Protein AF-A0A1V5IB07-F1 (afdb_monomer)

Structure (mmCIF, N/CA/C/O backbone):
data_AF-A0A1V5IB07-F1
#
_entry.id   AF-A0A1V5IB07-F1
#
loop_
_atom_site.group_PDB
_atom_site.id
_atom_site.type_symbol
_atom_site.label_atom_id
_atom_site.label_alt_id
_atom_site.label_comp_id
_atom_site.label_asym_id
_atom_site.label_entity_id
_atom_site.label_seq_id
_atom_site.pdbx_PDB_ins_code
_atom_site.Cartn_x
_atom_site.Cartn_y
_atom_site.Cartn_z
_atom_site.occupancy
_atom_site.B_iso_or_equiv
_atom_site.auth_seq_id
_atom_site.auth_comp_id
_atom_site.auth_asym_id
_atom_site.auth_atom_id
_atom_site.pdbx_PDB_model_num
ATOM 1 N N . MET A 1 1 ? -59.200 -17.065 80.908 1.00 49.97 1 MET A N 1
ATOM 2 C CA . MET A 1 1 ? -57.944 -17.801 80.635 1.00 49.97 1 MET A CA 1
ATOM 3 C C . MET A 1 1 ? -57.754 -18.055 79.142 1.00 49.97 1 MET A C 1
ATOM 5 O O . MET A 1 1 ? -56.824 -17.485 78.601 1.00 49.97 1 MET A O 1
ATOM 9 N N . ARG A 1 2 ? -58.654 -18.769 78.442 1.00 57.94 2 ARG A N 1
ATOM 10 C CA . ARG A 1 2 ? -58.495 -19.052 76.993 1.00 57.94 2 ARG A CA 1
ATOM 11 C C . ARG A 1 2 ? -58.503 -17.827 76.060 1.00 57.94 2 ARG A C 1
ATOM 13 O O . ARG A 1 2 ? -57.745 -17.806 75.104 1.00 57.94 2 ARG A O 1
ATOM 20 N N . GLU A 1 3 ? -59.315 -16.803 76.335 1.00 58.53 3 GLU A N 1
ATOM 21 C CA . GLU A 1 3 ? -59.321 -15.558 75.534 1.00 58.53 3 GLU A CA 1
ATOM 22 C C . GLU A 1 3 ? -58.030 -14.744 75.687 1.00 58.53 3 GLU A C 1
ATOM 24 O O . GLU A 1 3 ? -57.487 -14.262 74.700 1.00 58.53 3 GLU A O 1
ATOM 29 N N . GLN A 1 4 ? -57.484 -14.664 76.905 1.00 58.88 4 GLN A N 1
ATOM 30 C CA . GLN A 1 4 ? -56.206 -13.990 77.150 1.00 58.88 4 GLN A CA 1
ATOM 31 C C . GLN A 1 4 ? -55.027 -14.732 76.508 1.00 58.88 4 GLN A C 1
ATOM 33 O O . GLN A 1 4 ? -54.102 -14.086 76.029 1.00 58.88 4 GLN A O 1
ATOM 38 N N . GLU A 1 5 ? -55.051 -16.069 76.470 1.00 56.44 5 GLU A N 1
ATOM 39 C CA . GLU A 1 5 ? -54.041 -16.869 75.762 1.00 56.44 5 GLU A CA 1
ATOM 40 C C . GLU A 1 5 ? -54.110 -16.660 74.245 1.00 56.44 5 GLU A C 1
ATOM 42 O O . GLU A 1 5 ? -53.068 -16.459 73.626 1.00 56.44 5 GLU A O 1
ATOM 47 N N . ALA A 1 6 ? -55.314 -16.607 73.664 1.00 63.84 6 ALA A N 1
ATOM 48 C CA . ALA A 1 6 ? -55.508 -16.338 72.241 1.00 63.84 6 ALA A CA 1
ATOM 49 C C . ALA A 1 6 ? -55.054 -14.921 71.843 1.00 63.84 6 ALA A C 1
ATOM 51 O O . ALA A 1 6 ? -54.370 -14.766 70.835 1.00 63.84 6 ALA A O 1
ATOM 52 N N . GLU A 1 7 ? -55.347 -13.893 72.647 1.00 64.88 7 GLU A N 1
ATOM 53 C CA . GLU A 1 7 ? -54.841 -12.529 72.419 1.00 64.88 7 GLU A CA 1
ATOM 54 C C . GLU A 1 7 ? -53.311 -12.438 72.563 1.00 64.88 7 GLU A C 1
ATOM 56 O O . GLU A 1 7 ? -52.647 -11.749 71.783 1.00 64.88 7 GLU A O 1
ATOM 61 N N . LEU A 1 8 ? -52.719 -13.158 73.526 1.00 60.97 8 LEU A N 1
ATOM 62 C CA . LEU A 1 8 ? -51.262 -13.256 73.691 1.00 60.97 8 LEU A CA 1
ATOM 63 C C . LEU A 1 8 ? -50.593 -13.975 72.514 1.00 60.97 8 LEU A C 1
ATOM 65 O O . LEU A 1 8 ? -49.502 -13.581 72.092 1.00 60.97 8 LEU A O 1
ATOM 69 N N . GLU A 1 9 ? -51.226 -15.017 71.985 1.00 61.75 9 GLU A N 1
ATOM 70 C CA . GLU A 1 9 ? -50.755 -15.780 70.830 1.00 61.75 9 GLU A CA 1
ATOM 71 C C . GLU A 1 9 ? -50.864 -14.953 69.544 1.00 61.75 9 GLU A C 1
ATOM 73 O O . GLU A 1 9 ? -49.896 -14.873 68.789 1.00 61.75 9 GLU A O 1
ATOM 78 N N . GLN A 1 10 ? -51.949 -14.191 69.379 1.00 68.38 10 GLN A N 1
ATOM 79 C CA . GLN A 1 10 ? -52.108 -13.217 68.298 1.00 68.38 10 GLN A CA 1
ATOM 80 C C . GLN A 1 10 ? -51.043 -12.108 68.369 1.00 68.38 10 GLN A C 1
ATOM 82 O O . GLN A 1 10 ? -50.478 -11.716 67.350 1.00 68.38 10 GLN A O 1
ATOM 87 N N . ASN A 1 11 ? -50.677 -11.647 69.569 1.00 73.25 11 ASN A N 1
ATOM 88 C CA . ASN A 1 11 ? -49.609 -10.660 69.761 1.00 73.25 11 ASN A CA 1
ATOM 89 C C . ASN A 1 11 ? -48.216 -11.225 69.415 1.00 73.25 11 ASN A C 1
ATOM 91 O O . ASN A 1 11 ? -47.376 -10.526 68.840 1.00 73.25 11 ASN A O 1
ATOM 95 N N . LYS A 1 12 ? -47.968 -12.505 69.726 1.00 78.38 12 LYS A N 1
ATOM 96 C CA . LYS A 1 12 ? -46.735 -13.212 69.343 1.00 78.38 12 LYS A CA 1
ATOM 97 C C . LYS A 1 12 ? -46.659 -13.432 67.834 1.00 78.38 12 LYS A C 1
ATOM 99 O O . LYS A 1 12 ? -45.626 -13.134 67.240 1.00 78.38 12 LYS A O 1
ATOM 104 N N . GLU A 1 13 ? -47.737 -13.887 67.205 1.00 82.06 13 GLU A N 1
ATOM 105 C CA . GLU A 1 13 ? -47.784 -14.137 65.763 1.00 82.06 13 GLU A CA 1
ATOM 106 C C . GLU A 1 13 ? -47.638 -12.836 64.957 1.00 82.06 13 GLU A C 1
ATOM 108 O O . GLU A 1 13 ? -46.890 -12.780 63.978 1.00 82.06 13 GLU A O 1
ATOM 113 N N . VAL A 1 14 ? -48.275 -11.750 65.412 1.00 81.31 14 VAL A N 1
ATOM 114 C CA . VAL A 1 14 ? -48.109 -10.409 64.834 1.00 81.31 14 VAL A CA 1
ATOM 115 C C . VAL A 1 14 ? -46.674 -9.914 65.010 1.00 81.31 14 VAL A C 1
ATOM 117 O O . VAL A 1 14 ? -46.093 -9.422 64.044 1.00 81.31 14 VAL A O 1
ATOM 120 N N . LYS A 1 15 ? -46.050 -10.094 66.184 1.00 83.31 15 LYS A N 1
ATOM 121 C CA . LYS A 1 15 ? -44.628 -9.753 66.376 1.00 83.31 15 LYS A CA 1
ATOM 122 C C . LYS A 1 15 ? -43.719 -10.508 65.408 1.00 83.31 15 LYS A C 1
ATOM 124 O O . LYS A 1 15 ? -42.868 -9.870 64.795 1.00 83.31 15 LYS A O 1
ATOM 129 N N . VAL A 1 16 ? -43.926 -11.814 65.225 1.00 88.19 16 VAL A N 1
ATOM 130 C CA . VAL A 1 16 ? -43.141 -12.644 64.291 1.00 88.19 16 VAL A CA 1
ATOM 131 C C . VAL A 1 16 ? -43.330 -12.190 62.839 1.00 88.19 16 VAL A C 1
ATOM 133 O O . VAL A 1 16 ? -42.355 -12.060 62.096 1.00 88.19 16 VAL A O 1
ATOM 136 N N . LYS A 1 17 ? -44.566 -11.885 62.424 1.00 87.06 17 LYS A N 1
ATOM 137 C CA . LYS A 1 17 ? -44.850 -11.358 61.077 1.00 87.06 17 LYS A CA 1
ATOM 138 C C . LYS A 1 17 ? -44.228 -9.975 60.864 1.00 87.06 17 LYS A C 1
ATOM 140 O O . LYS A 1 17 ? -43.686 -9.716 59.794 1.00 87.06 17 LYS A O 1
ATOM 145 N N . VAL A 1 18 ? -44.229 -9.105 61.876 1.00 86.06 18 VAL A N 1
ATOM 146 C CA . VAL A 1 18 ? -43.591 -7.777 61.814 1.00 86.06 18 VAL A CA 1
ATOM 147 C C . VAL A 1 18 ? -42.065 -7.880 61.736 1.00 86.06 18 VAL A C 1
ATOM 149 O O . VAL A 1 18 ? -41.453 -7.145 60.958 1.00 86.06 18 VAL A O 1
ATOM 152 N N . THR A 1 19 ? -41.434 -8.787 62.490 1.00 88.62 19 THR A N 1
ATOM 153 C CA . THR A 1 19 ? -39.984 -9.025 62.379 1.00 88.62 19 THR A CA 1
ATOM 154 C C . THR A 1 19 ? -39.625 -9.612 61.019 1.00 88.62 19 THR A C 1
ATOM 156 O O . THR A 1 19 ? -38.733 -9.088 60.361 1.00 88.62 19 THR A O 1
ATOM 159 N N . SER A 1 20 ? -40.388 -10.597 60.534 1.00 91.06 20 SER A N 1
ATOM 160 C CA . SER A 1 20 ? -40.193 -11.182 59.202 1.00 91.06 20 SER A CA 1
ATOM 161 C C . SER A 1 20 ? -40.363 -10.148 58.081 1.00 91.06 20 SER A C 1
ATOM 163 O O . SER A 1 20 ? -39.531 -10.071 57.180 1.00 91.06 20 SER A O 1
ATOM 165 N N . ALA A 1 21 ? -41.379 -9.283 58.163 1.00 89.56 21 ALA A N 1
ATOM 166 C CA . ALA A 1 21 ? -41.574 -8.196 57.207 1.00 89.56 21 ALA A CA 1
ATOM 167 C C . ALA A 1 21 ? -40.411 -7.190 57.230 1.00 89.56 21 ALA A C 1
ATOM 169 O O . ALA A 1 21 ? -39.992 -6.715 56.175 1.00 89.56 21 ALA A O 1
ATOM 170 N N . ARG A 1 22 ? -39.855 -6.880 58.410 1.00 91.06 22 ARG A N 1
ATOM 171 C CA . ARG A 1 22 ? -38.650 -6.042 58.536 1.00 91.06 22 ARG A CA 1
ATOM 172 C C . ARG A 1 22 ? -37.418 -6.703 57.922 1.00 91.06 22 ARG A C 1
ATOM 174 O O . ARG A 1 22 ? -36.684 -6.019 57.213 1.00 91.06 22 ARG A O 1
ATOM 181 N N . ASP A 1 23 ? -37.218 -7.997 58.146 1.00 92.81 23 ASP A N 1
ATOM 182 C CA . ASP A 1 23 ? -36.092 -8.744 57.580 1.00 92.81 23 ASP A CA 1
ATOM 183 C C . ASP A 1 23 ? -36.178 -8.834 56.056 1.00 92.81 23 ASP A C 1
ATOM 185 O O . ASP A 1 23 ? -35.195 -8.551 55.373 1.00 92.81 23 ASP A O 1
ATOM 189 N N . LEU A 1 24 ? -37.363 -9.118 55.509 1.00 93.50 24 LEU A N 1
ATOM 190 C CA . LEU A 1 24 ? -37.606 -9.092 5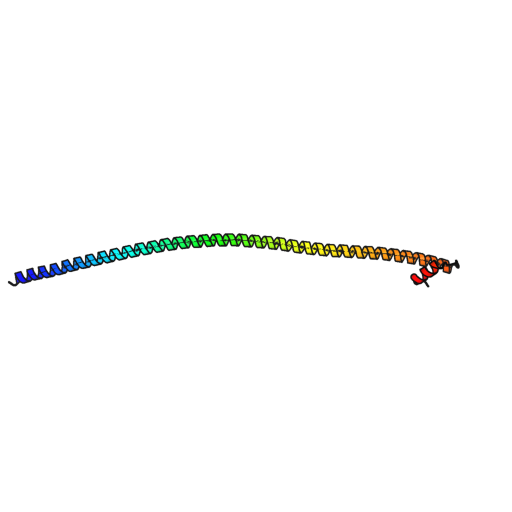4.065 1.00 93.50 24 LEU A CA 1
ATOM 191 C C . LEU A 1 24 ? -37.361 -7.701 53.478 1.00 93.50 24 LEU A C 1
ATOM 193 O O . LEU A 1 24 ? -36.759 -7.576 52.415 1.00 93.50 24 LEU A O 1
ATOM 197 N N . ARG A 1 25 ? -37.767 -6.637 54.183 1.00 93.19 25 ARG A N 1
ATOM 198 C CA . ARG A 1 25 ? -37.508 -5.259 53.748 1.00 93.19 25 ARG A CA 1
ATOM 199 C C . ARG A 1 25 ? -36.015 -4.933 53.751 1.00 93.19 25 ARG A C 1
ATOM 201 O O . ARG A 1 25 ? -35.544 -4.275 52.831 1.00 93.19 25 ARG A O 1
ATOM 208 N N . ARG A 1 26 ? -35.267 -5.415 54.749 1.00 94.81 26 ARG A N 1
ATOM 209 C CA . ARG A 1 26 ? -33.805 -5.272 54.805 1.00 94.81 26 ARG A CA 1
ATOM 210 C C . ARG A 1 26 ? -33.134 -6.011 53.650 1.00 94.81 26 ARG A C 1
ATOM 212 O O . ARG A 1 26 ? -32.316 -5.415 52.958 1.00 94.81 26 ARG A O 1
ATOM 219 N N . GLN A 1 27 ? -33.525 -7.260 53.400 1.00 94.50 27 GLN A N 1
ATOM 220 C CA . GLN A 1 27 ? -33.013 -8.051 52.279 1.00 94.50 27 GLN A CA 1
ATOM 221 C C . GLN A 1 27 ? -33.333 -7.396 50.931 1.00 94.50 27 GLN A C 1
ATOM 223 O O . GLN A 1 27 ? -32.462 -7.318 50.071 1.00 94.50 27 GLN A O 1
ATOM 228 N N . ALA A 1 28 ? -34.545 -6.862 50.755 1.00 94.06 28 ALA A N 1
ATOM 229 C CA . ALA A 1 28 ? -34.918 -6.135 49.545 1.00 94.06 28 ALA A CA 1
ATOM 230 C C . ALA A 1 28 ? -34.042 -4.889 49.332 1.00 94.06 28 ALA A C 1
ATOM 232 O O . ALA A 1 28 ? -33.565 -4.669 48.221 1.00 94.06 28 ALA A O 1
ATOM 233 N N . SER A 1 29 ? -33.770 -4.112 50.387 1.00 94.44 29 SER A N 1
ATOM 234 C CA . SER A 1 29 ? -32.861 -2.961 50.307 1.00 94.44 29 SER A CA 1
ATOM 235 C C . SER A 1 29 ? -31.418 -3.366 49.989 1.00 94.44 29 SER A C 1
ATOM 237 O O . SER A 1 29 ? -30.782 -2.723 49.158 1.00 94.44 29 SER A O 1
ATOM 239 N N . GLU A 1 30 ? -30.900 -4.437 50.599 1.00 95.44 30 GLU A N 1
ATOM 240 C CA . GLU A 1 30 ? -29.555 -4.958 50.303 1.00 95.44 30 GLU A CA 1
ATOM 241 C C . GLU A 1 30 ? -29.443 -5.446 48.852 1.00 95.44 30 GLU A C 1
ATOM 243 O O . GLU A 1 30 ? -28.458 -5.164 48.170 1.00 95.44 30 GLU A O 1
ATOM 248 N N . MET A 1 31 ? -30.463 -6.148 48.353 1.00 95.19 31 MET A N 1
ATOM 249 C CA . MET A 1 31 ? -30.511 -6.602 46.963 1.00 95.19 31 MET A CA 1
ATOM 250 C C . MET A 1 31 ? -30.628 -5.430 45.993 1.00 95.19 31 MET A C 1
ATOM 252 O O . MET A 1 31 ? -29.942 -5.423 44.973 1.00 95.19 31 MET A O 1
ATOM 256 N N . HIS A 1 32 ? -31.433 -4.417 46.316 1.00 95.31 32 HIS A N 1
ATOM 257 C CA . HIS A 1 32 ? -31.522 -3.216 45.495 1.00 95.31 32 HIS A CA 1
ATOM 258 C C . HIS A 1 32 ? -30.173 -2.496 45.419 1.00 95.31 32 HIS A C 1
ATOM 260 O O . HIS A 1 32 ? -29.748 -2.157 44.318 1.00 95.31 32 HIS A O 1
ATOM 266 N N . ALA A 1 33 ? -29.476 -2.324 46.547 1.00 96.19 33 ALA A N 1
ATOM 267 C CA . ALA A 1 33 ? -28.153 -1.704 46.571 1.00 96.19 33 ALA A CA 1
ATOM 268 C C . ALA A 1 33 ? -27.155 -2.457 45.675 1.00 96.19 33 ALA A C 1
ATOM 270 O O . ALA A 1 33 ? -26.479 -1.837 44.858 1.00 96.19 33 ALA A O 1
ATOM 271 N N . LYS A 1 34 ? -27.135 -3.796 45.751 1.00 96.56 34 LYS A N 1
ATOM 272 C CA . LYS A 1 34 ? -26.289 -4.639 44.888 1.00 96.56 34 LYS A CA 1
ATOM 273 C C . LYS A 1 34 ? -26.638 -4.507 43.407 1.00 96.56 34 LYS A C 1
ATOM 275 O O . LYS A 1 34 ? -25.741 -4.449 42.575 1.00 96.56 34 LYS A O 1
ATOM 280 N N . VAL A 1 35 ? -27.925 -4.469 43.058 1.00 97.06 35 VAL A N 1
ATOM 281 C CA . VAL A 1 35 ? -28.356 -4.291 41.661 1.00 97.06 35 VAL A CA 1
ATOM 282 C C . VAL A 1 35 ? -27.928 -2.925 41.135 1.00 97.06 35 VAL A C 1
ATOM 284 O O . VAL A 1 35 ? -27.438 -2.845 40.013 1.00 97.06 35 VAL A O 1
ATOM 287 N N . THR A 1 36 ? -28.058 -1.870 41.941 1.00 96.44 36 THR A N 1
ATOM 288 C CA . THR A 1 36 ? -27.616 -0.523 41.563 1.00 96.44 36 THR A CA 1
ATOM 289 C C . THR A 1 36 ? -26.105 -0.478 41.344 1.00 96.44 36 THR A C 1
ATOM 291 O O . THR A 1 36 ? -25.660 0.018 40.315 1.00 96.44 36 THR A O 1
ATOM 294 N N . GLU A 1 37 ? -25.318 -1.067 42.247 1.00 96.88 37 GLU A N 1
ATOM 295 C CA . GLU A 1 37 ? -23.858 -1.149 42.104 1.00 96.88 37 GLU A CA 1
ATOM 296 C C . GLU A 1 37 ? -23.449 -1.905 40.830 1.00 96.88 37 GLU A C 1
ATOM 298 O O . GLU A 1 37 ? -22.613 -1.437 40.056 1.00 96.88 37 GLU A O 1
ATOM 303 N N . MET A 1 38 ? -24.084 -3.050 40.565 1.00 96.88 38 MET A N 1
ATOM 304 C CA . MET A 1 38 ? -23.831 -3.835 39.354 1.00 96.88 38 MET A CA 1
ATOM 305 C C . MET A 1 38 ? -24.242 -3.083 38.085 1.00 96.88 38 MET A C 1
ATOM 307 O O . MET A 1 38 ? -23.543 -3.167 37.076 1.00 96.88 38 MET A O 1
ATOM 311 N N . ALA A 1 39 ? -25.342 -2.327 38.123 1.00 97.06 39 ALA A N 1
ATOM 312 C CA . ALA A 1 39 ? -25.787 -1.504 37.003 1.00 97.06 39 ALA A CA 1
ATOM 313 C C . ALA A 1 39 ? -24.803 -0.360 36.715 1.00 97.06 39 ALA A C 1
ATOM 315 O O . ALA A 1 39 ? -24.444 -0.138 35.560 1.00 97.06 39 ALA A O 1
ATOM 316 N N . GLU A 1 40 ? -24.302 0.319 37.749 1.00 97.00 40 GLU A N 1
ATOM 317 C CA . GLU A 1 40 ? -23.268 1.346 37.595 1.00 97.00 40 GLU A CA 1
ATOM 318 C C . GLU A 1 40 ? -21.968 0.767 37.031 1.00 97.00 40 GLU A C 1
ATOM 320 O O . GLU A 1 40 ? -21.341 1.374 36.161 1.00 97.00 40 GLU A O 1
ATOM 325 N N . LEU A 1 41 ? -21.554 -0.412 37.501 1.00 97.12 41 LEU A N 1
ATOM 326 C CA . LEU A 1 41 ? -20.360 -1.083 36.996 1.00 97.12 41 LEU A CA 1
ATOM 327 C C . LEU A 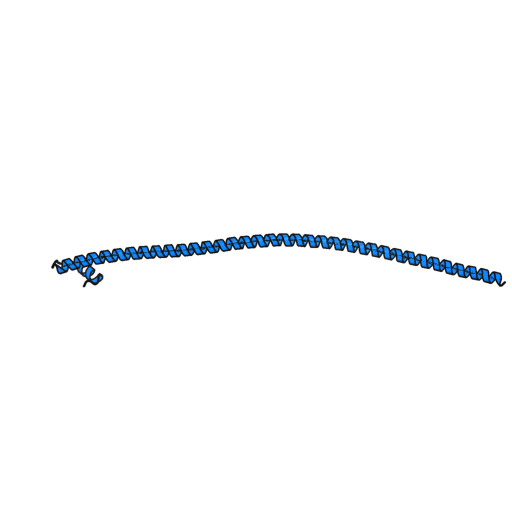1 41 ? -20.533 -1.501 35.529 1.00 97.12 41 LEU A C 1
ATOM 329 O O . LEU A 1 41 ? -19.634 -1.280 34.715 1.00 97.12 41 LEU A O 1
ATOM 333 N N . ALA A 1 42 ? -21.697 -2.047 35.174 1.00 96.88 42 ALA A N 1
ATOM 334 C CA . ALA A 1 42 ? -22.029 -2.397 33.799 1.00 96.88 42 ALA A CA 1
ATOM 335 C C . ALA A 1 42 ? -22.004 -1.164 32.886 1.00 96.88 42 ALA A C 1
ATOM 337 O O . ALA A 1 42 ? -21.414 -1.225 31.807 1.00 96.88 42 ALA A O 1
ATOM 338 N N . GLN A 1 43 ? -22.559 -0.035 33.336 1.00 96.50 43 GLN A N 1
ATOM 339 C CA . GLN A 1 43 ? -22.541 1.208 32.569 1.00 96.50 43 GLN A CA 1
ATOM 340 C C . GLN A 1 43 ? -21.112 1.732 32.376 1.00 96.50 43 GLN A C 1
ATOM 342 O O . GLN A 1 43 ? -20.734 2.061 31.257 1.00 96.50 43 GLN A O 1
ATOM 347 N N . LYS A 1 44 ? -20.268 1.708 33.417 1.00 97.25 44 LYS A N 1
ATOM 348 C CA . LYS A 1 44 ? -18.845 2.088 33.301 1.00 97.25 44 LYS A CA 1
ATOM 349 C C . LYS A 1 44 ? -18.100 1.231 32.276 1.00 97.25 44 LYS A C 1
ATOM 351 O O . LYS A 1 44 ? -17.317 1.753 31.485 1.00 97.25 44 LYS A O 1
ATOM 356 N N . HIS A 1 45 ? -18.331 -0.082 32.278 1.00 97.00 45 HIS A N 1
ATOM 357 C CA . HIS A 1 45 ? -17.732 -0.977 31.287 1.00 97.00 45 HIS A CA 1
ATOM 358 C C . HIS A 1 45 ? -18.286 -0.753 29.880 1.00 97.00 45 HIS A C 1
ATOM 360 O O . HIS A 1 45 ? -17.524 -0.836 28.918 1.00 97.00 45 HIS A O 1
ATOM 366 N N . HIS A 1 46 ? -19.575 -0.442 29.751 1.00 97.06 46 HIS A N 1
ATOM 367 C CA . HIS A 1 46 ? -20.177 -0.070 28.477 1.00 97.06 46 HIS A CA 1
ATOM 368 C C . HIS A 1 46 ? -19.542 1.205 27.910 1.00 97.06 46 HIS A C 1
ATOM 370 O O . HIS A 1 46 ? -19.116 1.213 26.757 1.00 97.06 46 HIS A O 1
ATOM 376 N N . ASP A 1 47 ? -19.386 2.243 28.727 1.00 96.94 47 ASP A N 1
ATOM 377 C CA . ASP A 1 47 ? -18.779 3.505 28.303 1.00 96.94 47 ASP A CA 1
ATOM 378 C C . ASP A 1 47 ? -17.312 3.299 27.882 1.00 96.94 47 ASP A C 1
ATOM 380 O O . ASP A 1 47 ? -16.884 3.781 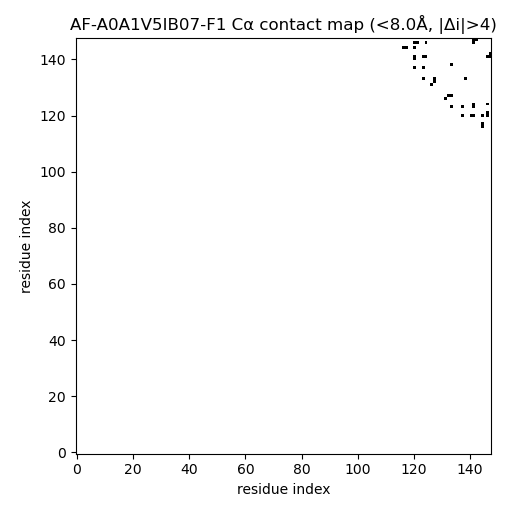26.832 1.00 96.94 47 ASP A O 1
ATOM 384 N N . LEU A 1 48 ? -16.552 2.498 28.642 1.00 97.50 48 LEU A N 1
ATOM 385 C CA . LEU A 1 48 ? -15.191 2.089 28.271 1.00 97.50 48 LEU A CA 1
ATOM 386 C C . LEU A 1 48 ? -15.156 1.337 26.938 1.00 97.50 48 LEU A C 1
ATOM 388 O O . LEU A 1 48 ? -14.283 1.588 26.109 1.00 97.50 48 LEU A O 1
ATOM 392 N N . MET A 1 49 ? -16.095 0.415 26.728 1.00 96.62 49 MET A N 1
ATOM 393 C CA . MET A 1 49 ? -16.210 -0.353 25.492 1.00 96.62 49 MET A CA 1
ATOM 394 C C . MET A 1 49 ? -16.440 0.582 24.300 1.00 96.62 49 MET A C 1
ATOM 396 O O . MET A 1 49 ? -15.690 0.507 23.328 1.00 96.62 49 MET A O 1
ATOM 400 N N . VAL A 1 50 ? -17.378 1.527 24.403 1.00 97.12 50 VAL A N 1
ATOM 401 C CA . VAL A 1 50 ? -17.643 2.531 23.357 1.00 97.12 50 VAL A CA 1
ATOM 402 C C . VAL A 1 50 ? -16.400 3.373 23.057 1.00 97.12 50 VAL A C 1
ATOM 404 O O . VAL A 1 50 ? -16.064 3.582 21.890 1.00 97.12 50 VAL A O 1
ATOM 407 N N . GLU A 1 51 ? -15.679 3.822 24.083 1.00 97.12 51 GLU A N 1
ATOM 408 C CA . GLU A 1 51 ? -14.441 4.587 23.910 1.00 97.12 51 GLU A CA 1
ATOM 409 C C . GLU A 1 51 ? -13.347 3.785 23.191 1.00 97.12 51 GLU A C 1
ATOM 411 O O . GLU A 1 51 ? -12.657 4.318 22.318 1.00 97.12 51 GLU A O 1
ATOM 416 N N . PHE A 1 52 ? -13.194 2.495 23.502 1.00 97.19 52 PHE A N 1
ATOM 417 C CA . PHE A 1 52 ? -12.250 1.635 22.787 1.00 97.19 52 PHE A CA 1
ATOM 418 C C . PHE A 1 52 ? -12.660 1.398 21.334 1.00 97.19 52 PHE A C 1
ATOM 420 O O . PHE A 1 52 ? -11.792 1.459 20.464 1.00 97.19 52 PHE A O 1
ATOM 427 N N . TYR A 1 53 ? -13.950 1.203 21.051 1.00 96.25 53 TYR A N 1
ATOM 428 C CA . TYR A 1 53 ? -14.436 1.084 19.674 1.00 96.25 53 TYR A CA 1
ATOM 429 C C . TYR A 1 53 ? -14.150 2.346 18.862 1.00 96.25 53 TYR A C 1
ATOM 431 O O . TYR A 1 53 ? -13.581 2.250 17.780 1.00 96.25 53 TYR A O 1
ATOM 439 N N . ARG A 1 54 ? -14.422 3.534 19.415 1.00 97.19 54 ARG A N 1
ATOM 440 C CA . ARG A 1 54 ? -14.101 4.810 18.752 1.00 97.19 54 ARG A CA 1
ATOM 441 C C . ARG A 1 54 ? -12.612 4.953 18.447 1.00 97.19 54 ARG A C 1
ATOM 443 O O . ARG A 1 54 ? -12.241 5.409 17.369 1.00 97.19 54 ARG A O 1
ATOM 450 N N . LYS A 1 55 ? -11.746 4.568 19.389 1.00 97.12 55 LYS A N 1
ATOM 451 C CA . LYS A 1 55 ? -10.289 4.594 19.184 1.00 97.12 55 LYS A CA 1
ATOM 452 C C . LYS A 1 55 ? -9.846 3.596 18.117 1.00 97.12 55 LYS A C 1
ATOM 454 O O . LYS A 1 55 ? -8.986 3.933 17.308 1.00 97.12 55 LYS A O 1
ATOM 459 N N . ALA A 1 56 ? -10.428 2.399 18.104 1.00 97.12 56 ALA A N 1
ATOM 460 C CA . ALA A 1 56 ? -10.143 1.385 17.096 1.00 97.12 56 ALA A CA 1
ATOM 461 C C . ALA A 1 56 ? -10.585 1.841 15.699 1.00 97.12 56 ALA A C 1
ATOM 463 O O . ALA A 1 56 ? -9.801 1.740 14.758 1.00 97.12 56 ALA A O 1
ATOM 464 N N . ASP A 1 57 ? -11.786 2.411 15.576 1.00 97.44 57 ASP A N 1
ATOM 465 C CA . ASP A 1 57 ? -12.291 2.954 14.313 1.00 97.44 57 ASP A CA 1
ATOM 466 C C . ASP A 1 57 ? -11.396 4.079 13.793 1.00 97.44 57 ASP A C 1
ATOM 468 O O . ASP A 1 57 ? -10.986 4.043 12.635 1.00 97.44 57 ASP A O 1
ATOM 472 N N . LYS A 1 58 ? -10.989 5.012 14.662 1.00 97.38 58 LYS A N 1
ATOM 473 C CA . LYS A 1 58 ? -10.047 6.074 14.291 1.00 97.38 58 LYS A CA 1
ATOM 474 C C . LYS A 1 58 ? -8.704 5.514 13.813 1.00 97.38 58 LYS A C 1
ATOM 476 O O . LYS A 1 58 ? -8.190 5.937 12.783 1.00 97.38 58 LYS A O 1
ATOM 481 N N . SER A 1 59 ? -8.141 4.544 14.535 1.00 97.19 59 SER A N 1
ATOM 482 C CA . SER A 1 59 ? -6.884 3.904 14.133 1.00 97.19 59 SER A CA 1
ATOM 483 C C . SER A 1 59 ? -7.015 3.174 12.795 1.00 97.19 59 SER A C 1
ATOM 485 O O . SER A 1 59 ? -6.061 3.165 12.018 1.00 97.19 59 SER A O 1
ATOM 487 N N . ARG A 1 60 ? -8.175 2.570 12.517 1.00 97.88 60 ARG A N 1
ATOM 488 C CA . ARG A 1 60 ? -8.457 1.929 11.230 1.00 97.88 60 ARG A CA 1
ATOM 489 C C . ARG A 1 60 ? -8.526 2.959 10.107 1.00 97.88 60 ARG A C 1
ATOM 491 O O . ARG A 1 60 ? -7.893 2.760 9.081 1.00 97.88 60 ARG A O 1
ATOM 498 N N . GLU A 1 61 ? -9.227 4.070 10.312 1.00 97.50 61 GLU A N 1
ATOM 499 C CA . GLU A 1 61 ? -9.309 5.149 9.321 1.00 97.50 61 GLU A CA 1
ATOM 500 C C . GLU A 1 61 ? -7.931 5.739 8.989 1.00 97.50 61 GLU A C 1
ATOM 502 O O . GLU A 1 61 ? -7.620 5.964 7.817 1.00 97.50 61 GLU A O 1
ATOM 507 N N . GLU A 1 62 ? -7.085 5.946 10.002 1.00 97.19 62 GLU A N 1
ATOM 508 C CA . GLU A 1 62 ? -5.702 6.406 9.826 1.00 97.19 62 GLU A CA 1
ATOM 509 C C . GLU A 1 62 ? -4.857 5.384 9.048 1.00 97.19 62 GLU A C 1
ATOM 511 O O . GLU A 1 62 ? -4.119 5.758 8.130 1.00 97.19 62 GLU A O 1
ATOM 516 N N . ALA A 1 63 ? -4.999 4.092 9.357 1.00 97.00 63 ALA A N 1
ATOM 517 C CA . ALA A 1 63 ? -4.321 3.020 8.632 1.00 97.00 63 ALA A CA 1
ATOM 518 C C . ALA A 1 63 ? -4.774 2.947 7.164 1.00 97.00 63 ALA A C 1
ATOM 520 O O . ALA A 1 63 ? -3.931 2.880 6.268 1.00 97.00 63 ALA A O 1
ATOM 521 N N . ASP A 1 64 ? -6.077 3.039 6.900 1.00 97.06 64 ASP A N 1
ATOM 522 C CA . ASP A 1 64 ? -6.641 3.021 5.547 1.00 97.06 64 ASP A CA 1
ATOM 523 C C . ASP A 1 64 ? -6.216 4.255 4.739 1.00 97.06 64 ASP A C 1
ATOM 525 O O . ASP A 1 64 ? -5.948 4.168 3.539 1.00 97.06 64 ASP A O 1
ATOM 529 N N . ALA A 1 65 ? -6.130 5.427 5.374 1.00 97.19 65 ALA A N 1
ATOM 530 C CA . ALA A 1 65 ? -5.587 6.630 4.749 1.00 97.19 65 ALA A CA 1
ATOM 531 C C . ALA A 1 65 ? -4.109 6.450 4.374 1.00 97.19 65 ALA A C 1
ATOM 533 O O . ALA A 1 65 ? -3.738 6.698 3.229 1.00 97.19 65 ALA A O 1
ATOM 534 N N . SER A 1 66 ? -3.283 5.949 5.297 1.00 96.69 66 SER A N 1
ATOM 535 C CA . SER A 1 66 ? -1.870 5.676 5.015 1.00 96.69 66 SER A CA 1
ATOM 536 C C . SER A 1 66 ? -1.693 4.616 3.928 1.00 96.69 66 SER A C 1
ATOM 538 O O . SER A 1 66 ? -0.782 4.730 3.109 1.00 96.69 66 SER A O 1
ATOM 540 N N . HIS A 1 67 ? -2.541 3.586 3.913 1.00 97.25 67 HIS A N 1
ATOM 541 C CA . HIS A 1 67 ? -2.481 2.534 2.909 1.00 97.25 67 HIS A CA 1
ATOM 542 C C . HIS A 1 67 ? -2.849 3.061 1.520 1.00 97.25 67 HIS A C 1
ATOM 544 O O . HIS A 1 67 ? -2.148 2.756 0.560 1.00 97.25 67 HIS A O 1
ATOM 550 N N . ARG A 1 68 ? -3.875 3.915 1.412 1.00 97.19 68 ARG A N 1
ATOM 551 C CA . ARG A 1 68 ? -4.216 4.591 0.149 1.00 97.19 68 ARG A CA 1
ATOM 552 C C . ARG A 1 68 ? -3.047 5.406 -0.392 1.00 97.19 68 ARG A C 1
ATOM 554 O O . ARG A 1 68 ? -2.645 5.183 -1.527 1.00 97.19 68 ARG A O 1
ATOM 561 N N . SER A 1 69 ? -2.437 6.252 0.437 1.00 97.19 69 SER A N 1
ATOM 562 C CA . SER A 1 69 ? -1.266 7.038 0.028 1.00 97.19 69 SER A CA 1
ATOM 563 C C . SER A 1 69 ? -0.086 6.157 -0.398 1.00 97.19 69 SER A C 1
ATOM 565 O O . SER A 1 69 ? 0.645 6.499 -1.324 1.00 97.19 69 SER A O 1
ATOM 567 N N . PHE A 1 70 ? 0.110 5.012 0.264 1.00 97.19 70 PHE A N 1
ATOM 568 C CA . PHE A 1 70 ? 1.139 4.046 -0.117 1.00 97.19 70 PHE A CA 1
ATOM 569 C C . PHE A 1 70 ? 0.866 3.431 -1.494 1.00 97.19 70 PHE A C 1
ATOM 571 O O . PHE A 1 70 ? 1.776 3.370 -2.318 1.00 97.19 70 PHE A O 1
ATOM 578 N N . VAL A 1 71 ? -0.375 3.012 -1.758 1.00 97.75 71 VAL A N 1
ATOM 579 C CA . VAL A 1 71 ? -0.772 2.447 -3.056 1.00 97.75 71 VAL A CA 1
ATOM 580 C C . VAL A 1 71 ? -0.616 3.484 -4.166 1.00 97.75 71 VAL A C 1
ATOM 582 O O . VAL A 1 71 ? -0.009 3.178 -5.186 1.00 97.75 71 VAL A O 1
ATOM 585 N N . GLU A 1 72 ? -1.058 4.724 -3.951 1.00 97.00 72 GLU A N 1
ATOM 586 C CA . GLU A 1 72 ? -0.883 5.815 -4.921 1.00 97.00 72 GLU A CA 1
ATOM 587 C C . GLU A 1 72 ? 0.598 6.074 -5.237 1.00 97.00 72 GLU A C 1
ATOM 589 O O . GLU A 1 72 ? 0.984 6.203 -6.400 1.00 97.00 72 GLU A O 1
ATOM 594 N N . ALA A 1 73 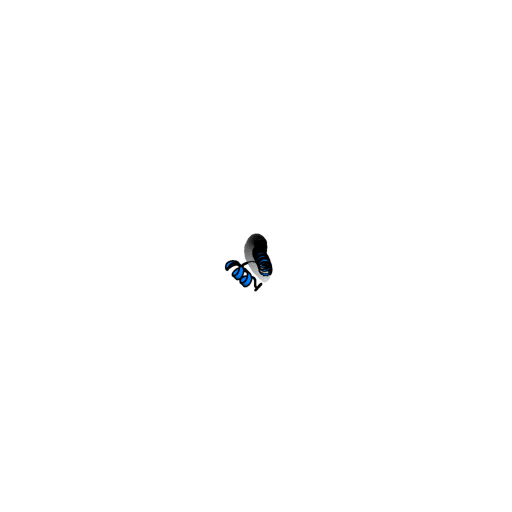? 1.457 6.102 -4.212 1.00 96.38 73 ALA A N 1
ATOM 595 C CA . ALA A 1 73 ? 2.896 6.263 -4.401 1.00 96.38 73 ALA A CA 1
ATOM 596 C C . ALA A 1 73 ? 3.518 5.078 -5.158 1.00 96.38 73 ALA A C 1
ATOM 598 O O . ALA A 1 73 ? 4.394 5.276 -6.003 1.00 96.38 73 ALA A O 1
ATOM 599 N N . GLN A 1 74 ? 3.062 3.854 -4.879 1.00 97.56 74 GLN A N 1
ATOM 600 C CA . GLN A 1 74 ? 3.508 2.655 -5.580 1.00 97.56 74 GLN A CA 1
ATOM 601 C C . GLN A 1 74 ? 3.085 2.680 -7.056 1.00 97.56 74 GLN A C 1
ATOM 603 O O . GLN A 1 74 ? 3.912 2.425 -7.928 1.00 97.56 74 GLN A O 1
ATOM 608 N N . GLU A 1 75 ? 1.839 3.046 -7.354 1.00 96.81 75 GLU A N 1
ATOM 609 C CA . GLU A 1 75 ? 1.342 3.173 -8.727 1.00 96.81 75 GLU A CA 1
ATOM 610 C C . GLU A 1 75 ? 2.100 4.249 -9.514 1.00 96.81 75 GLU A C 1
ATOM 612 O O . GLU A 1 75 ? 2.467 4.026 -10.672 1.00 96.81 75 GLU A O 1
ATOM 617 N N . ALA A 1 76 ? 2.393 5.392 -8.886 1.00 96.56 76 ALA A N 1
ATOM 618 C CA . ALA A 1 76 ? 3.204 6.446 -9.488 1.00 96.56 76 ALA A CA 1
ATOM 619 C C . ALA A 1 76 ? 4.633 5.962 -9.782 1.00 96.56 76 ALA A C 1
ATOM 621 O O . ALA A 1 76 ? 5.150 6.176 -10.881 1.00 96.56 76 ALA A O 1
ATOM 622 N N . ALA A 1 77 ? 5.259 5.254 -8.838 1.00 96.25 77 ALA A N 1
ATOM 623 C CA . ALA A 1 77 ? 6.583 4.672 -9.036 1.00 96.25 77 ALA A CA 1
ATOM 624 C C . ALA A 1 77 ? 6.593 3.633 -10.169 1.00 96.25 77 ALA A C 1
ATOM 626 O O . ALA A 1 77 ? 7.502 3.639 -10.999 1.00 96.25 77 ALA A O 1
ATOM 627 N N . ASP A 1 78 ? 5.570 2.781 -10.253 1.00 96.06 78 ASP A N 1
ATOM 628 C CA . ASP A 1 78 ? 5.430 1.792 -11.323 1.00 96.06 78 ASP A CA 1
ATOM 629 C C . ASP A 1 78 ? 5.208 2.450 -12.692 1.00 96.06 78 ASP A C 1
ATOM 631 O O . ASP A 1 78 ? 5.713 1.959 -13.708 1.00 96.06 78 ASP A O 1
ATOM 635 N N . ALA A 1 79 ? 4.475 3.565 -12.748 1.00 96.12 79 ALA A N 1
ATOM 636 C CA . ALA A 1 79 ? 4.292 4.345 -13.968 1.00 96.12 79 ALA A CA 1
ATOM 637 C C . ALA A 1 79 ? 5.620 4.945 -14.458 1.00 96.12 79 ALA A C 1
ATOM 639 O O . ALA A 1 79 ? 5.987 4.753 -15.622 1.00 96.12 79 ALA A O 1
ATOM 640 N N . GLU A 1 80 ? 6.381 5.582 -13.566 1.00 95.56 80 GLU A N 1
ATOM 641 C CA . GLU A 1 80 ? 7.715 6.113 -13.870 1.00 95.56 80 GLU A CA 1
ATOM 642 C C . GLU A 1 80 ? 8.693 5.001 -14.267 1.00 95.56 80 GLU A C 1
ATOM 644 O O . GLU A 1 80 ? 9.453 5.134 -15.228 1.00 95.56 80 GLU A O 1
ATOM 649 N N . HIS A 1 81 ? 8.636 3.847 -13.598 1.00 96.38 81 HIS A N 1
ATOM 650 C CA . HIS A 1 81 ? 9.470 2.699 -13.938 1.00 96.38 81 HIS A CA 1
ATOM 651 C C . HIS A 1 81 ? 9.154 2.155 -15.339 1.00 96.38 81 HIS A C 1
ATOM 653 O O . HIS A 1 81 ? 10.064 1.852 -16.117 1.00 96.38 81 HIS A O 1
ATOM 659 N N . LYS A 1 82 ? 7.870 2.070 -15.706 1.00 95.69 82 LYS A N 1
ATOM 660 C CA . LYS A 1 82 ? 7.447 1.693 -17.065 1.00 95.69 82 LYS A CA 1
ATOM 661 C C . LYS A 1 82 ? 7.953 2.691 -18.103 1.00 95.69 82 LYS A C 1
ATOM 663 O O . LYS A 1 82 ? 8.454 2.264 -19.145 1.00 95.69 82 LYS A O 1
ATOM 668 N N . TYR A 1 83 ? 7.855 3.989 -17.818 1.00 96.25 83 TYR A N 1
ATOM 669 C CA . TYR A 1 83 ? 8.375 5.032 -18.700 1.00 96.25 83 TYR A CA 1
ATOM 670 C C . TYR A 1 83 ? 9.893 4.911 -18.874 1.00 96.25 83 TYR A C 1
ATOM 672 O O . TYR A 1 83 ? 10.392 4.889 -20.000 1.00 96.25 83 TYR A O 1
ATOM 680 N N . PHE A 1 84 ? 10.627 4.706 -17.780 1.00 95.94 84 PHE A N 1
ATOM 681 C CA . PHE A 1 84 ? 12.069 4.486 -17.811 1.00 95.94 84 PHE A CA 1
ATOM 682 C C . PHE A 1 84 ? 12.461 3.286 -18.685 1.00 95.94 84 PHE A C 1
ATOM 684 O O . PHE A 1 84 ? 13.346 3.409 -19.536 1.00 95.94 84 PHE A O 1
ATOM 691 N N . ILE A 1 85 ? 11.785 2.140 -18.535 1.00 95.88 85 ILE A N 1
ATOM 692 C CA . ILE A 1 85 ? 12.033 0.955 -19.375 1.00 95.88 85 ILE A CA 1
ATOM 693 C C . ILE A 1 85 ? 11.757 1.265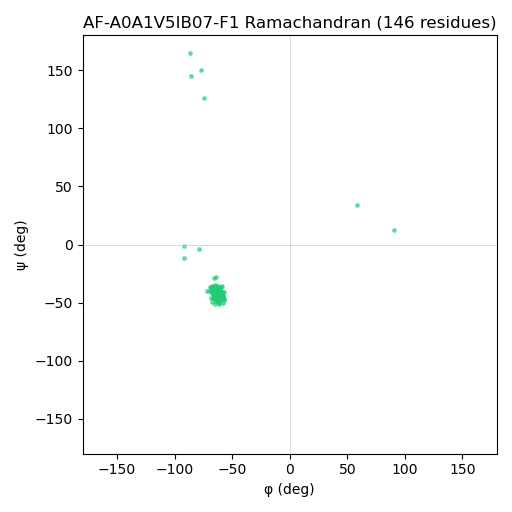 -20.851 1.00 95.88 85 ILE A C 1
ATOM 695 O O . ILE A 1 85 ? 12.529 0.848 -21.721 1.00 95.88 85 ILE A O 1
ATOM 699 N N . ALA A 1 86 ? 10.672 1.983 -21.152 1.00 96.12 86 ALA A N 1
ATOM 700 C CA . ALA A 1 86 ? 10.335 2.368 -22.518 1.00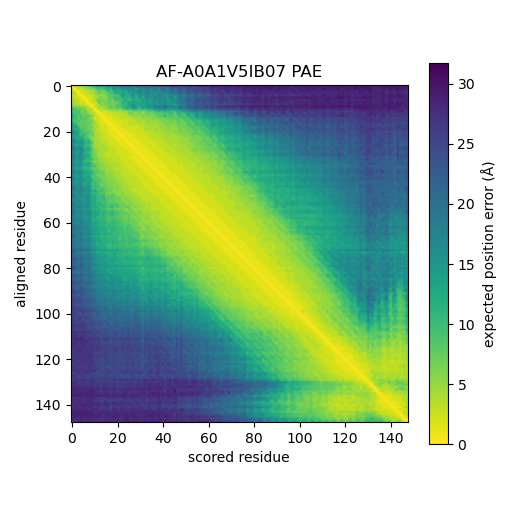 96.12 86 ALA A CA 1
ATOM 701 C C . ALA A 1 86 ? 11.436 3.245 -23.132 1.00 96.12 86 ALA A C 1
ATOM 703 O O . ALA A 1 86 ? 11.976 2.891 -24.182 1.00 96.12 86 ALA A O 1
ATOM 704 N N . CYS A 1 87 ? 11.861 4.303 -22.436 1.00 95.06 87 CYS A N 1
ATOM 705 C CA . CYS A 1 87 ? 12.962 5.160 -22.875 1.00 95.06 87 CYS A CA 1
ATOM 706 C C . CYS A 1 87 ? 14.275 4.385 -23.039 1.00 95.06 87 CYS A C 1
ATOM 708 O O . CYS A 1 87 ? 14.999 4.583 -24.015 1.00 95.06 87 CYS A O 1
ATOM 710 N N . GLN A 1 88 ? 14.588 3.464 -22.124 1.00 95.62 88 GLN A N 1
ATOM 711 C CA . GLN A 1 88 ? 15.780 2.622 -22.231 1.00 95.62 88 GLN A CA 1
ATOM 712 C C . GLN A 1 88 ? 15.738 1.743 -23.490 1.00 95.62 88 GLN A C 1
ATOM 714 O O . GLN A 1 88 ? 16.756 1.563 -24.169 1.00 95.62 88 GLN A O 1
ATOM 719 N N . LYS A 1 89 ? 14.566 1.191 -23.819 1.00 95.56 89 LYS A N 1
ATOM 720 C CA . LYS A 1 89 ? 14.368 0.385 -25.025 1.00 95.56 89 LYS A CA 1
ATOM 721 C C . LYS A 1 89 ? 14.528 1.228 -26.288 1.00 95.56 89 LYS A C 1
ATOM 723 O O . LYS A 1 89 ? 15.256 0.808 -27.187 1.00 95.56 89 LYS A O 1
ATOM 728 N N . GLU A 1 90 ? 13.924 2.413 -26.328 1.00 94.94 90 GLU A N 1
ATOM 729 C CA . GLU A 1 90 ? 14.080 3.361 -27.435 1.00 94.94 90 GLU A CA 1
ATOM 730 C C . GLU A 1 90 ? 15.544 3.746 -27.646 1.00 94.94 90 GLU A C 1
ATOM 732 O O . GLU A 1 90 ? 16.041 3.677 -28.768 1.00 94.94 90 GLU A O 1
ATOM 737 N N . LEU A 1 91 ? 16.275 4.059 -26.573 1.00 94.56 91 LEU A N 1
ATOM 738 C CA . LEU A 1 91 ? 17.697 4.395 -26.642 1.00 94.56 91 LEU A CA 1
ATOM 739 C C . LEU A 1 91 ? 18.520 3.247 -27.239 1.00 94.56 91 LEU A C 1
ATOM 741 O O . LEU A 1 91 ? 19.336 3.460 -28.137 1.00 94.56 91 LEU A O 1
ATOM 745 N N . ARG A 1 92 ? 18.240 2.006 -26.828 1.00 94.94 92 ARG A N 1
ATOM 746 C CA . ARG A 1 92 ? 18.886 0.817 -27.399 1.00 94.94 92 ARG A CA 1
ATOM 747 C C . ARG A 1 92 ? 18.545 0.620 -28.877 1.00 94.94 92 ARG A C 1
ATOM 749 O O . ARG A 1 92 ? 19.386 0.134 -29.638 1.00 94.94 92 ARG A O 1
ATOM 756 N N . ASP A 1 93 ? 17.329 0.947 -29.294 1.00 94.88 93 ASP A N 1
ATOM 757 C CA . ASP A 1 93 ? 16.926 0.868 -30.696 1.00 94.88 93 ASP A CA 1
ATOM 758 C C . ASP A 1 93 ? 17.592 1.971 -31.533 1.00 94.88 93 ASP A C 1
ATOM 760 O O . ASP A 1 93 ? 18.127 1.671 -32.606 1.00 94.88 93 ASP A O 1
ATOM 764 N N . TYR A 1 94 ? 17.707 3.197 -31.012 1.00 94.19 94 TYR A N 1
ATOM 765 C CA . TYR A 1 94 ? 18.509 4.257 -31.628 1.00 94.19 94 TYR A CA 1
ATOM 766 C C . TYR A 1 94 ? 19.982 3.856 -31.763 1.00 94.19 94 TYR A C 1
ATOM 768 O O . TYR A 1 94 ? 20.554 4.015 -32.843 1.00 94.19 94 TYR A O 1
ATOM 776 N N . ASP A 1 95 ? 20.589 3.244 -30.744 1.00 93.50 95 ASP A N 1
ATOM 777 C CA . ASP A 1 95 ? 21.969 2.746 -30.814 1.00 93.50 95 ASP A CA 1
ATOM 778 C C . ASP A 1 95 ? 22.159 1.694 -31.916 1.00 93.50 95 ASP A C 1
ATOM 780 O O . ASP A 1 95 ? 23.157 1.715 -32.651 1.00 93.50 95 ASP A O 1
ATOM 784 N N . LYS A 1 96 ? 21.190 0.785 -32.094 1.00 94.19 96 LYS A N 1
ATOM 785 C CA . LYS A 1 96 ? 21.209 -0.186 -33.202 1.00 94.19 96 LYS A CA 1
ATOM 786 C C . LYS A 1 96 ? 21.136 0.520 -34.551 1.00 94.19 96 LYS A C 1
ATOM 788 O O . LYS A 1 96 ? 21.898 0.161 -35.453 1.00 94.19 96 LYS A O 1
ATOM 793 N N . VAL A 1 97 ? 20.260 1.515 -34.697 1.00 94.06 97 VAL A N 1
ATOM 794 C CA . VAL A 1 97 ? 20.125 2.298 -35.934 1.00 94.06 97 VAL A CA 1
ATOM 795 C C . VAL A 1 97 ? 21.420 3.052 -36.230 1.00 94.06 97 VAL A C 1
ATOM 797 O O . VAL A 1 97 ? 21.948 2.936 -37.336 1.00 94.06 97 VAL A O 1
ATOM 800 N N . ILE A 1 98 ? 21.995 3.746 -35.247 1.00 92.06 98 ILE A N 1
ATOM 801 C CA . ILE A 1 98 ? 23.263 4.476 -35.381 1.00 92.06 98 ILE A CA 1
ATOM 802 C C . ILE A 1 98 ? 24.393 3.519 -35.774 1.00 92.06 98 ILE A C 1
ATOM 804 O O . ILE A 1 98 ? 25.146 3.794 -36.712 1.00 92.06 98 ILE A O 1
ATOM 808 N N . SER A 1 99 ? 24.501 2.367 -35.111 1.00 91.75 99 SER A N 1
ATOM 809 C CA . SER A 1 99 ? 25.490 1.336 -35.443 1.00 91.75 99 SER A CA 1
ATOM 810 C C . SER A 1 99 ? 25.292 0.793 -36.863 1.00 91.75 99 SER A C 1
ATOM 812 O O . SER A 1 99 ? 26.255 0.661 -37.625 1.00 91.75 99 SER A O 1
ATOM 814 N N . GLY A 1 100 ? 24.043 0.546 -37.266 1.00 92.81 100 GLY A N 1
ATOM 815 C CA . GLY A 1 100 ? 23.673 0.126 -38.617 1.00 92.81 100 GLY A CA 1
ATOM 816 C C . GLY A 1 100 ? 24.049 1.159 -39.681 1.00 92.81 100 GLY A C 1
ATOM 817 O O . GLY A 1 100 ? 24.679 0.810 -40.684 1.00 92.81 100 GLY A O 1
ATOM 818 N N . LEU A 1 101 ? 23.748 2.438 -39.443 1.00 90.81 101 LEU A N 1
ATOM 819 C CA . LEU A 1 101 ? 24.116 3.548 -40.322 1.00 90.81 101 LEU A CA 1
ATOM 820 C C . LEU A 1 101 ? 25.635 3.689 -40.435 1.00 90.81 101 LEU A C 1
ATOM 822 O O . LEU A 1 101 ? 26.156 3.741 -41.547 1.00 90.81 101 LEU A O 1
ATOM 826 N N . ARG A 1 102 ? 26.372 3.646 -39.318 1.00 89.62 102 ARG A N 1
ATOM 827 C CA . ARG A 1 102 ? 27.846 3.678 -39.318 1.00 89.62 102 ARG A CA 1
ATOM 828 C C . ARG A 1 102 ? 28.437 2.528 -40.137 1.00 89.62 102 ARG A C 1
ATOM 830 O O . ARG A 1 102 ? 29.324 2.755 -40.963 1.00 89.62 102 ARG A O 1
ATOM 837 N N . LYS A 1 103 ? 27.920 1.304 -39.973 1.00 90.31 103 LYS A N 1
ATOM 838 C CA . LYS A 1 103 ? 28.330 0.132 -40.769 1.00 90.31 103 LYS A CA 1
ATOM 839 C C . LYS A 1 103 ? 28.022 0.319 -42.257 1.00 90.31 103 LYS A C 1
ATOM 841 O O . LYS A 1 103 ? 28.883 0.028 -43.087 1.00 90.31 103 LYS A O 1
ATOM 846 N N . LYS A 1 104 ? 26.837 0.834 -42.606 1.00 89.12 104 LYS A N 1
ATOM 847 C CA . LYS A 1 104 ? 26.440 1.105 -43.999 1.00 89.12 104 LYS A CA 1
ATOM 848 C C . LYS A 1 104 ? 27.334 2.165 -44.640 1.00 89.12 104 LYS A C 1
ATOM 850 O O . LYS A 1 104 ? 27.821 1.941 -45.744 1.00 89.12 104 LYS A O 1
ATOM 855 N N . THR A 1 105 ? 27.621 3.260 -43.939 1.00 87.62 105 THR A N 1
ATOM 856 C CA . THR A 1 105 ? 28.524 4.322 -44.406 1.00 87.62 105 THR A CA 1
ATOM 857 C C . THR A 1 105 ? 29.941 3.795 -44.615 1.00 87.62 105 THR A C 1
ATOM 859 O O . THR A 1 105 ? 30.527 4.029 -45.672 1.00 87.62 105 THR A O 1
ATOM 862 N N . LYS A 1 106 ? 30.473 3.000 -43.674 1.00 87.62 106 LYS A N 1
ATOM 863 C CA . LYS A 1 106 ? 31.787 2.355 -43.829 1.00 87.62 106 LYS A CA 1
ATOM 864 C C . LYS A 1 106 ? 31.811 1.411 -45.035 1.00 87.62 106 LYS A C 1
ATOM 866 O O . LYS A 1 106 ? 32.723 1.497 -45.852 1.00 87.62 106 LYS A O 1
ATOM 871 N N . LYS A 1 107 ? 30.792 0.560 -45.199 1.00 87.69 107 LYS A N 1
ATOM 872 C CA . LYS A 1 107 ? 30.679 -0.357 -46.346 1.00 87.69 107 LYS A CA 1
ATOM 873 C C . LYS A 1 107 ? 30.563 0.397 -47.673 1.00 87.69 107 LYS A C 1
ATOM 875 O O . LYS A 1 107 ? 31.177 -0.009 -48.654 1.00 87.69 107 LYS A O 1
ATOM 880 N N . ALA A 1 108 ? 29.815 1.498 -47.708 1.00 87.44 108 ALA A N 1
ATOM 881 C CA . ALA A 1 108 ? 29.688 2.342 -48.892 1.00 87.44 108 ALA A CA 1
ATOM 882 C C . ALA A 1 108 ? 31.021 3.007 -49.264 1.00 87.44 108 ALA A C 1
ATOM 884 O O . ALA A 1 108 ? 31.372 3.015 -50.442 1.00 87.44 108 ALA A O 1
ATOM 885 N N . LYS A 1 109 ? 31.782 3.507 -48.280 1.00 84.69 109 LYS A N 1
ATOM 886 C CA . LYS A 1 109 ? 33.119 4.076 -48.503 1.00 84.69 109 LYS A CA 1
ATOM 887 C C . LYS A 1 109 ? 34.083 3.028 -49.067 1.00 84.69 109 LYS A C 1
ATOM 889 O O . LYS A 1 109 ? 34.627 3.239 -50.144 1.00 84.69 109 LYS A O 1
ATOM 894 N N . VAL A 1 110 ? 34.172 1.861 -48.424 1.00 83.75 110 VAL A N 1
ATOM 895 C CA . VAL A 1 110 ? 35.013 0.745 -48.891 1.00 83.75 110 VAL A CA 1
ATOM 896 C C . VAL A 1 110 ? 34.596 0.278 -50.289 1.00 83.75 110 VAL A C 1
ATOM 898 O O . VAL A 1 110 ? 35.446 0.043 -51.138 1.00 83.75 110 VAL A O 1
ATOM 901 N N . SER A 1 111 ? 33.294 0.181 -50.575 1.00 84.62 111 SER A N 1
ATOM 902 C CA . SER A 1 111 ? 32.814 -0.211 -51.905 1.00 84.62 111 SER A CA 1
ATOM 903 C C . SER A 1 111 ? 33.144 0.830 -52.979 1.00 84.62 111 SER A C 1
ATOM 905 O O . SER A 1 111 ? 33.479 0.448 -54.099 1.00 84.62 111 SER A O 1
ATOM 907 N N . LYS A 1 112 ? 33.068 2.1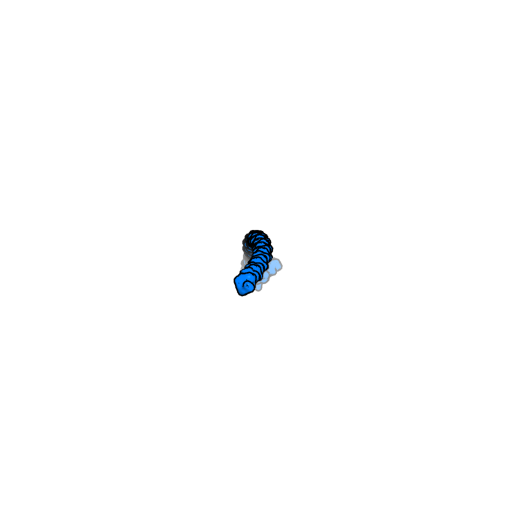30 -52.665 1.00 84.69 112 LYS A N 1
ATOM 908 C CA . LYS A 1 112 ? 33.478 3.199 -53.588 1.00 84.69 112 LYS A CA 1
ATOM 909 C C . LYS A 1 112 ? 34.979 3.153 -53.861 1.00 84.69 112 LYS A C 1
ATOM 911 O O . LYS A 1 112 ? 35.358 3.194 -55.025 1.00 84.69 112 LYS A O 1
ATOM 916 N N . GLU A 1 113 ? 35.799 3.002 -52.824 1.00 81.94 113 GLU A N 1
ATOM 917 C CA . GLU A 1 113 ? 37.256 2.859 -52.951 1.00 81.94 113 GLU A CA 1
ATOM 918 C C . GLU A 1 113 ? 37.617 1.619 -53.779 1.00 81.94 113 GLU A C 1
ATOM 920 O O . GLU A 1 113 ? 38.347 1.728 -54.757 1.00 81.94 113 GLU A O 1
ATOM 925 N N . GLN A 1 114 ? 37.017 0.458 -53.494 1.00 82.19 114 GLN A N 1
ATOM 926 C CA . GLN A 1 114 ? 37.228 -0.761 -54.286 1.00 82.19 114 GLN A CA 1
ATOM 927 C C . GLN A 1 114 ? 36.798 -0.601 -55.749 1.00 82.19 114 GLN A C 1
ATOM 929 O O . GLN A 1 114 ? 37.478 -1.096 -56.645 1.00 82.19 114 GLN A O 1
ATOM 934 N N . LYS A 1 115 ? 35.681 0.090 -56.018 1.00 83.81 115 LYS A N 1
ATOM 935 C CA . LYS A 1 115 ? 35.244 0.382 -57.391 1.00 83.81 115 LYS A CA 1
ATOM 936 C C . LYS A 1 115 ? 36.194 1.340 -58.109 1.00 83.81 115 LYS A C 1
ATOM 938 O O . LYS A 1 115 ? 36.405 1.153 -59.301 1.00 83.81 115 LYS A O 1
ATOM 943 N N . ALA A 1 116 ? 36.740 2.343 -57.423 1.00 84.38 116 ALA A N 1
ATOM 944 C CA . ALA A 1 116 ? 37.719 3.266 -57.999 1.00 84.38 116 ALA A CA 1
ATOM 945 C C . ALA A 1 116 ? 39.017 2.530 -58.357 1.00 84.38 116 ALA A C 1
ATOM 947 O O . ALA A 1 116 ? 39.410 2.534 -59.519 1.00 84.38 116 ALA A O 1
ATOM 948 N N . VAL A 1 117 ? 39.571 1.770 -57.407 1.00 83.38 117 VAL A N 1
ATOM 949 C CA . VAL A 1 117 ? 40.770 0.938 -57.608 1.00 83.38 117 VAL A CA 1
ATOM 950 C C . VAL A 1 117 ? 40.575 -0.059 -58.753 1.00 83.38 117 VAL A C 1
ATOM 952 O O . VAL A 1 117 ? 41.470 -0.260 -59.566 1.00 83.38 117 VAL A O 1
ATOM 955 N N . ARG A 1 118 ? 39.391 -0.676 -58.861 1.00 84.44 118 ARG A N 1
ATOM 956 C CA . ARG A 1 118 ? 39.088 -1.602 -59.960 1.00 84.44 118 ARG A CA 1
ATOM 957 C C . ARG A 1 118 ? 38.990 -0.900 -61.316 1.00 84.44 118 ARG A C 1
ATOM 959 O O . ARG A 1 118 ? 39.459 -1.455 -62.299 1.00 84.44 118 ARG A O 1
ATOM 966 N N . LYS A 1 119 ? 38.415 0.305 -61.380 1.00 85.94 119 LYS A N 1
ATOM 967 C CA . LYS A 1 119 ? 38.359 1.100 -62.619 1.00 85.94 119 LYS A CA 1
ATOM 968 C C . LYS A 1 119 ? 39.745 1.536 -63.088 1.00 85.94 119 LYS A C 1
ATOM 970 O O . LYS A 1 119 ? 40.013 1.481 -64.283 1.00 85.94 119 LYS A O 1
ATOM 975 N N . GLU A 1 120 ? 40.609 1.946 -62.164 1.00 84.00 120 GLU A N 1
ATOM 976 C CA . GLU A 1 120 ? 42.009 2.270 -62.463 1.00 84.00 120 GLU A CA 1
ATOM 977 C C . GLU A 1 120 ? 42.742 1.039 -62.996 1.00 84.00 120 GLU A C 1
ATOM 979 O O . GLU A 1 120 ? 43.355 1.099 -64.058 1.00 84.00 120 GLU A O 1
ATOM 984 N N . ALA A 1 121 ? 42.579 -0.110 -62.339 1.00 85.50 121 ALA A N 1
ATOM 985 C CA . ALA A 1 121 ? 43.169 -1.359 -62.802 1.00 85.50 121 ALA A CA 1
ATOM 986 C C . ALA A 1 121 ? 42.632 -1.797 -64.183 1.00 85.50 121 ALA A C 1
ATOM 988 O O . ALA A 1 121 ? 43.398 -2.244 -65.029 1.00 85.50 121 ALA A O 1
ATOM 989 N N . GLU A 1 122 ? 41.337 -1.617 -64.468 1.00 85.94 122 GLU A N 1
ATOM 990 C CA . GLU A 1 122 ? 40.760 -1.869 -65.799 1.00 85.94 122 GLU A CA 1
ATOM 991 C C . GLU A 1 122 ? 41.311 -0.913 -66.869 1.00 85.94 122 GLU A C 1
ATOM 993 O O . GLU A 1 122 ? 41.481 -1.316 -68.021 1.00 85.94 122 GLU A O 1
ATOM 998 N N . HIS A 1 123 ? 41.601 0.343 -66.515 1.00 85.38 123 HIS A N 1
ATOM 999 C CA . HIS A 1 123 ? 42.237 1.294 -67.425 1.00 85.38 123 HIS A CA 1
ATOM 1000 C C . HIS A 1 123 ? 43.674 0.873 -67.745 1.00 85.38 123 HIS A C 1
ATOM 1002 O O . HIS A 1 123 ? 44.013 0.726 -68.917 1.00 85.38 123 HIS A O 1
ATOM 1008 N N . VAL A 1 124 ? 44.470 0.562 -66.722 1.00 84.62 124 VAL A N 1
ATOM 1009 C CA . VAL A 1 124 ? 45.840 0.047 -66.867 1.00 84.62 124 VAL A CA 1
ATOM 1010 C C . VAL A 1 124 ? 45.860 -1.251 -67.684 1.00 84.62 124 VAL A C 1
ATOM 1012 O O . VAL A 1 124 ? 46.688 -1.405 -68.578 1.00 84.62 124 VAL A O 1
ATOM 1015 N N . TYR A 1 125 ? 44.904 -2.160 -67.467 1.00 84.19 125 TYR A N 1
ATOM 1016 C CA . TYR A 1 125 ? 44.778 -3.390 -68.257 1.00 84.19 125 TYR A CA 1
ATOM 1017 C C . TYR A 1 125 ? 44.502 -3.115 -69.744 1.00 84.19 125 TYR A C 1
ATOM 1019 O O . TYR A 1 125 ? 45.013 -3.819 -70.616 1.00 84.19 125 TYR A O 1
ATOM 1027 N N . LYS A 1 126 ? 43.704 -2.089 -70.064 1.00 86.62 126 LYS A N 1
ATOM 1028 C CA . LYS A 1 126 ? 43.468 -1.674 -71.457 1.00 86.62 126 LYS A CA 1
ATOM 1029 C C . LYS A 1 126 ? 44.729 -1.094 -72.095 1.00 86.62 126 LYS A C 1
ATOM 1031 O O . LYS A 1 126 ? 45.018 -1.447 -73.233 1.00 86.62 126 LYS A O 1
ATOM 1036 N N . MET A 1 127 ? 45.483 -0.274 -71.364 1.00 84.12 127 MET A N 1
ATOM 1037 C CA . MET A 1 127 ? 46.762 0.282 -71.829 1.00 84.12 127 MET A CA 1
ATOM 1038 C C . MET A 1 127 ? 47.794 -0.830 -72.068 1.00 84.12 127 MET A C 1
ATOM 1040 O O . MET A 1 127 ? 48.437 -0.867 -73.115 1.00 84.12 127 MET A O 1
ATOM 1044 N N . PHE A 1 128 ? 47.851 -1.826 -71.174 1.00 84.69 128 PHE A N 1
ATOM 1045 C CA . PHE A 1 128 ? 48.650 -3.039 -71.369 1.00 84.69 128 PHE A CA 1
ATOM 1046 C C . PHE A 1 128 ? 48.274 -3.778 -72.659 1.00 84.69 128 PHE A C 1
ATOM 1048 O O . PHE A 1 128 ? 49.137 -4.133 -73.458 1.00 84.69 128 PHE A O 1
ATOM 1055 N N . ARG A 1 129 ? 46.970 -3.991 -72.895 1.00 84.31 129 ARG A N 1
ATOM 1056 C CA . ARG A 1 129 ? 46.461 -4.638 -74.117 1.00 84.31 129 ARG A CA 1
ATOM 1057 C C . ARG A 1 129 ? 46.750 -3.833 -75.384 1.00 84.31 129 ARG A C 1
ATOM 1059 O O . ARG A 1 129 ? 46.874 -4.440 -76.443 1.00 84.31 129 ARG A O 1
ATOM 1066 N N . ALA A 1 130 ? 46.864 -2.512 -75.276 1.00 85.94 130 ALA A N 1
ATOM 1067 C CA . ALA A 1 130 ? 47.251 -1.621 -76.366 1.00 85.94 130 ALA A CA 1
ATOM 1068 C C . ALA A 1 130 ? 48.772 -1.610 -76.640 1.00 85.94 130 ALA A C 1
ATOM 1070 O O . ALA A 1 130 ? 49.204 -0.992 -77.610 1.00 85.94 130 ALA A O 1
ATOM 1071 N N . GLY A 1 131 ? 49.575 -2.324 -75.839 1.00 80.88 131 GLY A N 1
ATOM 1072 C CA . GLY A 1 131 ? 51.022 -2.466 -76.033 1.00 80.88 131 GLY A CA 1
ATOM 1073 C C . GLY A 1 131 ? 51.867 -1.409 -75.318 1.00 80.88 131 GLY A C 1
ATOM 1074 O O . GLY A 1 131 ? 53.064 -1.301 -75.590 1.00 80.88 131 GLY A O 1
ATOM 1075 N N . GLU A 1 132 ? 51.276 -0.634 -74.408 1.00 81.06 132 GLU A N 1
ATOM 1076 C CA . GLU A 1 132 ? 52.009 0.345 -73.609 1.00 81.06 132 GLU A CA 1
ATOM 1077 C C . GLU A 1 132 ? 52.797 -0.316 -72.467 1.00 81.06 132 GLU A C 1
ATOM 1079 O O . GLU A 1 132 ? 52.434 -1.375 -71.947 1.00 81.06 132 GLU A O 1
ATOM 1084 N N . LYS A 1 133 ? 53.922 0.300 -72.081 1.00 80.75 133 LYS A N 1
ATOM 1085 C CA . LYS A 1 133 ? 54.825 -0.238 -71.053 1.00 80.75 133 LYS A CA 1
ATOM 1086 C C . LYS A 1 133 ? 54.209 -0.061 -69.666 1.00 80.75 133 LYS A C 1
ATOM 1088 O O . LYS A 1 133 ? 53.896 1.061 -69.283 1.00 80.75 133 LYS A O 1
ATOM 1093 N N . LEU A 1 134 ? 54.105 -1.151 -68.907 1.00 81.81 134 LEU A N 1
ATOM 1094 C CA . LEU A 1 134 ? 53.654 -1.111 -67.515 1.00 81.81 134 LEU A CA 1
ATOM 1095 C C . LEU A 1 134 ? 54.797 -0.825 -66.544 1.00 81.81 134 LEU A C 1
ATOM 1097 O O . LEU A 1 134 ? 55.911 -1.324 -66.720 1.00 81.81 134 LEU A O 1
ATOM 1101 N N . THR A 1 135 ? 54.491 -0.088 -65.479 1.00 85.75 135 THR A N 1
ATOM 1102 C CA . THR A 1 135 ? 55.388 0.057 -64.328 1.00 85.75 135 THR A CA 1
ATOM 1103 C C . THR A 1 135 ? 55.184 -1.072 -63.311 1.00 85.75 135 THR A C 1
ATOM 1105 O O . THR A 1 135 ? 54.185 -1.792 -63.339 1.00 85.75 135 THR A O 1
ATOM 1108 N N . THR A 1 136 ? 56.130 -1.248 -62.385 1.00 82.31 136 THR A N 1
ATOM 1109 C CA . THR A 1 136 ? 56.031 -2.267 -61.322 1.00 82.31 136 THR A CA 1
ATOM 1110 C C . THR A 1 136 ? 54.783 -2.073 -60.452 1.00 82.31 136 THR A C 1
ATOM 1112 O O . THR A 1 136 ? 54.141 -3.053 -60.073 1.00 82.31 136 THR A O 1
ATOM 1115 N N . ASP A 1 137 ? 54.394 -0.823 -60.195 1.00 83.50 137 ASP A N 1
ATOM 1116 C CA . ASP A 1 137 ? 53.206 -0.491 -59.402 1.00 83.50 137 ASP A CA 1
ATOM 1117 C C . ASP A 1 137 ? 51.904 -0.862 -60.131 1.00 83.50 137 ASP A C 1
ATOM 1119 O O . ASP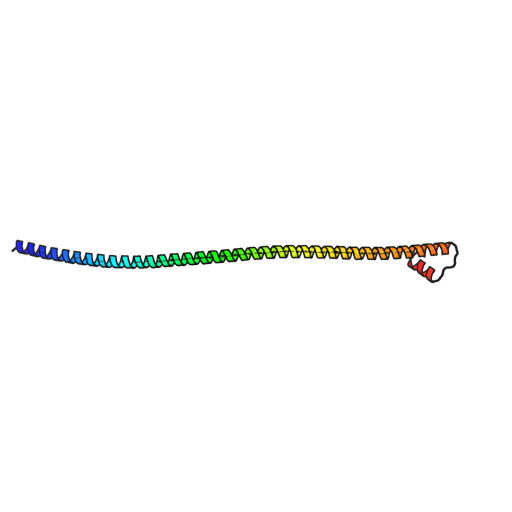 A 1 137 ? 50.968 -1.377 -59.513 1.00 83.50 137 ASP A O 1
ATOM 1123 N N . ASP A 1 138 ? 51.867 -0.701 -61.456 1.00 82.88 138 ASP A N 1
ATOM 1124 C CA . ASP A 1 138 ? 50.736 -1.093 -62.303 1.00 82.88 138 ASP A CA 1
ATOM 1125 C C . ASP A 1 138 ? 50.518 -2.613 -62.309 1.00 82.88 138 ASP A C 1
ATOM 1127 O O . ASP A 1 138 ? 49.384 -3.098 -62.247 1.00 82.88 138 ASP A O 1
ATOM 1131 N N . ILE A 1 139 ? 51.608 -3.387 -62.331 1.00 81.06 139 ILE A N 1
ATOM 1132 C CA . ILE A 1 139 ? 51.558 -4.855 -62.280 1.00 81.06 139 ILE A CA 1
ATOM 1133 C C . ILE A 1 139 ? 50.992 -5.313 -60.929 1.00 81.06 139 ILE A C 1
ATOM 1135 O O . ILE A 1 139 ? 50.096 -6.160 -60.879 1.00 81.06 139 ILE A O 1
ATOM 1139 N N . LEU A 1 140 ? 51.456 -4.713 -59.828 1.00 84.81 140 LEU A N 1
ATOM 1140 C CA . LEU A 1 140 ? 50.947 -4.997 -58.483 1.00 84.81 140 LEU A CA 1
ATOM 1141 C C . LEU A 1 140 ? 49.464 -4.620 -58.340 1.00 84.81 140 LEU A C 1
ATOM 1143 O O . LEU A 1 140 ? 48.695 -5.336 -57.686 1.00 84.81 140 LEU A O 1
ATOM 1147 N N . LEU A 1 141 ? 49.034 -3.525 -58.971 1.00 85.25 141 LEU A N 1
ATOM 1148 C CA . LEU A 1 141 ? 47.636 -3.096 -58.996 1.00 85.25 141 LEU A CA 1
ATOM 1149 C C . LEU A 1 141 ? 46.736 -4.107 -59.727 1.00 85.25 141 LEU A C 1
ATOM 1151 O O . LEU A 1 141 ? 45.646 -4.432 -59.236 1.00 85.25 141 LEU A O 1
ATOM 1155 N N . LEU A 1 142 ? 47.188 -4.649 -60.860 1.00 82.94 142 LEU A N 1
ATOM 1156 C CA . LEU A 1 142 ? 46.476 -5.680 -61.626 1.00 82.94 142 LEU A CA 1
ATOM 1157 C C . LEU A 1 142 ? 46.373 -7.009 -60.865 1.00 82.94 1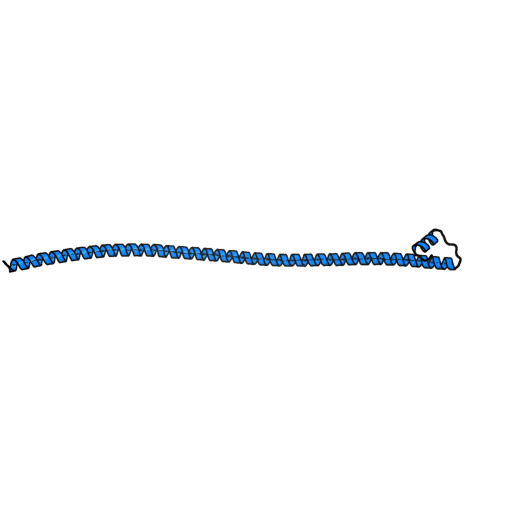42 LEU A C 1
ATOM 1159 O O . LEU A 1 142 ? 45.284 -7.583 -60.789 1.00 82.94 142 LEU A O 1
ATOM 1163 N N . GLN A 1 143 ? 47.457 -7.441 -60.215 1.00 81.75 143 GLN A N 1
ATOM 1164 C CA . GLN A 1 143 ? 47.470 -8.655 -59.391 1.00 81.75 143 GLN A CA 1
ATOM 1165 C C . GLN A 1 143 ? 46.517 -8.528 -58.191 1.00 81.75 143 GLN A C 1
ATOM 1167 O O . GLN A 1 143 ? 45.721 -9.424 -57.899 1.00 81.75 143 GLN A O 1
ATOM 1172 N N . ARG A 1 144 ? 46.531 -7.377 -57.505 1.00 80.50 144 ARG A N 1
ATOM 1173 C CA . ARG A 1 144 ? 45.645 -7.115 -56.357 1.00 80.50 144 ARG A CA 1
ATOM 1174 C C . ARG A 1 144 ? 44.167 -7.044 -56.755 1.00 80.50 144 ARG A C 1
ATOM 1176 O O . ARG A 1 144 ? 43.297 -7.350 -55.940 1.00 80.50 144 ARG A O 1
ATOM 1183 N N . SER A 1 145 ? 43.876 -6.641 -57.989 1.00 81.31 145 SER A N 1
ATOM 1184 C CA . SER A 1 145 ? 42.515 -6.555 -58.537 1.00 81.31 145 SER A CA 1
ATOM 1185 C C . SER A 1 145 ? 42.049 -7.827 -59.259 1.00 81.31 145 SER A C 1
ATOM 1187 O O . SER A 1 145 ? 40.884 -7.887 -59.657 1.00 81.31 145 SER A O 1
ATOM 1189 N N . LYS A 1 146 ? 42.902 -8.862 -59.345 1.00 78.81 146 LYS A N 1
ATOM 1190 C CA . LYS A 1 146 ? 42.649 -10.148 -60.026 1.00 78.81 146 LYS A CA 1
ATOM 1191 C C . LYS A 1 146 ? 42.316 -10.004 -61.517 1.00 78.81 146 LYS A C 1
ATOM 1193 O O . LYS A 1 146 ? 41.484 -10.746 -62.038 1.00 78.81 146 LYS A O 1
ATOM 1198 N N . LEU A 1 147 ? 42.908 -9.018 -62.186 1.00 74.06 147 LEU A N 1
ATOM 1199 C CA . LEU A 1 147 ? 42.773 -8.827 -63.638 1.00 74.06 147 LEU A CA 1
ATOM 1200 C C . LEU A 1 147 ? 43.880 -9.541 -64.432 1.00 74.06 147 LEU A C 1
ATOM 1202 O O . LEU A 1 147 ? 43.765 -9.682 -65.650 1.00 74.06 147 LEU A O 1
ATOM 1206 N N . ILE A 1 148 ? 44.914 -10.005 -63.727 1.00 64.25 148 ILE A N 1
ATOM 1207 C CA . ILE A 1 148 ? 45.975 -10.932 -64.135 1.00 64.25 148 ILE A CA 1
ATOM 1208 C C . ILE A 1 148 ? 46.254 -11.810 -62.911 1.00 64.25 148 ILE A C 1
ATOM 1210 O O . ILE A 1 148 ? 46.408 -13.034 -63.094 1.00 64.25 148 ILE A O 1
#

Sequence (148 aa):
MREQEAELEQNKEVKVKVTSARDLRRQASEMHAKVTEMAELAQKHHDLMVEFYRKADKSREEADASHRSFVEAQEAADAEHKYFIACQKELRDYDKVISGLRKKTKKAKVSKEQKAVRKEAEHVYKMFRAGEKLTTDDILLLQRSKLI

Radius of gyration: 59.18 Å; Cα contacts (8 Å, |Δi|>4): 20; chains: 1; bounding box: 115×26×157 Å

Secondary structure (DSSP, 8-state):
-HHHHHHHHHHHHHHHHHHHHHHHHHHHHHHHHHHHHHHHHHHHHHHHHHHHHHHHHHHHHHHHHHHHHHHHHHHHHHHHHHHHHHHHHHHHHHHHHHHHHHHHHHHHHHHHHHHHHHHHHHHHHHHHHTTPPPPHHHHHHHHHHT--

Solvent-accessible surface area (backbone atoms only — not comparable to full-atom values): 7915 Å² total; per-residue (Å²): 110,71,66,62,50,51,53,52,48,50,51,50,52,49,49,52,51,52,51,50,52,50,51,53,50,49,51,50,51,55,51,50,52,50,51,51,53,51,48,54,51,51,49,54,52,50,54,51,49,51,54,51,49,54,52,51,52,50,53,47,53,54,50,52,51,53,49,51,54,48,51,54,52,49,52,51,51,52,51,51,51,52,50,50,51,50,53,52,50,50,52,53,51,50,50,51,50,53,51,50,50,52,52,50,53,52,51,51,50,53,50,50,52,52,51,49,56,43,51,52,32,53,50,53,50,50,42,47,75,73,70,50,88,78,53,75,67,54,53,52,45,24,51,76,64,67,78,105

Foldseek 3Di:
DVVVVVVVVVVVVVVVVVVVVVVVVVVVVVVVVVVVVVVVVVVVVVVVVVVVVVVVVVVVVVVVVVVVVVVVVVVVVVVVVVVVVVVVVVVVVVVVVVVVVVVVVVVVVVVVVLVVLLVVLVVLVVCVVVVHDDDPVSVVSVVVNVVD

pLDDT: mean 88.75, std 10.13, range [49.97, 97.88]

Mean predicted aligned error: 13.4 Å